Protein AF-A0A7J6TVH1-F1 (afdb_monomer)

Mean predicted aligned error: 6.14 Å

Organism: Perkinsus olseni (NCBI:txid32597)

Foldseek 3Di:
DDPDDDPDDPDDPLVVLLVVLVVVLVCLVVDDPCCCQPPVLVVLLCVCVVPVALSSLLSSLVSLLSSCVSNFLVCLVVGSLVSLVCSLVRPNHDPVSNVSSVVSSVVSVVRNVVVVVD

Radius of gyration: 16.59 Å; Cα contacts (8 Å, |Δi|>4): 91; chains: 1; bounding box: 35×28×65 Å

Structure (mmCIF, N/CA/C/O backbone):
data_AF-A0A7J6TVH1-F1
#
_entry.id   AF-A0A7J6TVH1-F1
#
loop_
_atom_site.group_PDB
_atom_site.id
_atom_site.type_symbol
_atom_site.label_atom_id
_atom_site.label_alt_id
_atom_site.label_comp_id
_atom_site.label_asym_id
_atom_site.label_entity_id
_atom_site.label_seq_id
_atom_site.pdbx_PDB_ins_code
_atom_site.Cartn_x
_atom_site.Cartn_y
_atom_site.Cartn_z
_atom_site.occupancy
_atom_site.B_iso_or_equiv
_atom_site.auth_seq_id
_atom_site.auth_comp_id
_atom_site.auth_asym_id
_atom_site.auth_atom_id
_atom_site.pdbx_PDB_model_num
ATOM 1 N N . MET A 1 1 ? 18.278 -9.279 -44.853 1.00 38.12 1 MET A N 1
ATOM 2 C CA . MET A 1 1 ? 18.028 -10.578 -44.197 1.00 38.12 1 MET A CA 1
ATOM 3 C C . MET A 1 1 ? 17.595 -10.265 -42.774 1.00 38.12 1 MET A C 1
ATOM 5 O O . MET A 1 1 ? 18.421 -9.815 -41.990 1.00 38.12 1 MET A O 1
ATOM 9 N N . LEU A 1 2 ? 16.284 -10.324 -42.515 1.00 39.25 2 LEU A N 1
ATOM 10 C CA . LEU A 1 2 ? 15.687 -10.051 -41.206 1.00 39.25 2 LEU A CA 1
ATOM 11 C C . LEU A 1 2 ? 16.262 -11.018 -40.168 1.00 39.25 2 LEU A C 1
ATOM 13 O O . LEU A 1 2 ? 16.227 -12.227 -40.381 1.00 39.25 2 LEU A O 1
ATOM 17 N N . LYS A 1 3 ? 16.707 -10.488 -39.030 1.00 41.84 3 LYS A N 1
ATOM 18 C CA . LYS A 1 3 ? 16.876 -11.263 -37.800 1.00 41.84 3 LYS A CA 1
ATOM 19 C C . LYS A 1 3 ? 15.619 -11.043 -36.950 1.00 41.84 3 LYS A C 1
ATOM 21 O O . LYS A 1 3 ? 15.614 -10.254 -36.018 1.00 41.84 3 LYS A O 1
ATOM 26 N N . MET A 1 4 ? 14.523 -11.662 -37.386 1.00 48.69 4 MET A N 1
ATOM 27 C CA . MET A 1 4 ? 13.442 -12.074 -36.486 1.00 48.69 4 MET A CA 1
ATOM 28 C C . MET A 1 4 ? 13.871 -13.398 -35.843 1.00 48.69 4 MET A C 1
ATOM 30 O O . MET A 1 4 ? 14.672 -14.108 -36.449 1.00 48.69 4 MET A O 1
ATOM 34 N N . MET A 1 5 ? 13.309 -13.719 -34.673 1.00 40.94 5 MET A N 1
ATOM 35 C CA . MET A 1 5 ? 13.737 -14.719 -33.672 1.00 40.94 5 MET A CA 1
ATOM 36 C C . MET A 1 5 ? 14.664 -14.065 -32.633 1.00 40.94 5 MET A C 1
ATOM 38 O O . MET A 1 5 ? 15.831 -13.813 -32.915 1.00 40.94 5 MET A O 1
ATOM 42 N N . THR A 1 6 ? 14.182 -13.690 -31.446 1.00 43.28 6 THR A N 1
ATOM 43 C CA . THR A 1 6 ? 13.538 -14.583 -30.466 1.00 43.28 6 THR A CA 1
ATOM 44 C C . THR A 1 6 ? 12.458 -13.894 -29.610 1.00 43.28 6 THR A C 1
ATOM 46 O O . THR A 1 6 ? 12.781 -13.179 -28.665 1.00 43.28 6 THR A O 1
ATOM 49 N N . ASP A 1 7 ? 11.187 -14.201 -29.888 1.00 41.62 7 ASP A N 1
ATOM 50 C CA . ASP A 1 7 ? 10.032 -13.988 -29.001 1.00 41.62 7 ASP A CA 1
ATOM 51 C C . ASP A 1 7 ? 10.024 -15.026 -27.864 1.00 41.62 7 ASP A C 1
ATOM 53 O O . ASP A 1 7 ? 9.283 -16.010 -27.897 1.00 41.62 7 ASP A O 1
ATOM 57 N N . ALA A 1 8 ? 10.885 -14.849 -26.861 1.00 44.81 8 ALA A N 1
ATOM 58 C CA . ALA A 1 8 ? 10.888 -15.711 -25.678 1.00 44.81 8 ALA A CA 1
ATOM 59 C C . ALA A 1 8 ? 11.451 -15.000 -24.436 1.00 44.81 8 ALA A C 1
ATOM 61 O O . ALA A 1 8 ? 12.456 -15.447 -23.900 1.00 44.81 8 ALA A O 1
ATOM 62 N N . SER A 1 9 ? 10.825 -13.888 -24.015 1.00 39.09 9 SER A N 1
ATOM 63 C CA . SER A 1 9 ? 10.725 -13.405 -22.612 1.00 39.09 9 SER A CA 1
ATOM 64 C C . SER A 1 9 ? 10.364 -11.912 -22.504 1.00 39.09 9 SER A C 1
ATOM 66 O O . SER A 1 9 ? 10.843 -11.234 -21.592 1.00 39.09 9 SER A O 1
ATOM 68 N N . GLU A 1 10 ? 9.553 -11.342 -23.400 1.00 49.31 10 GLU A N 1
ATOM 69 C CA . GLU A 1 10 ? 9.053 -9.982 -23.163 1.00 49.31 10 GLU A CA 1
ATOM 70 C C . GLU A 1 10 ? 7.967 -10.049 -22.086 1.00 49.31 10 GLU A C 1
ATOM 72 O O . GLU A 1 10 ? 6.774 -10.176 -22.355 1.00 49.31 10 GLU A O 1
ATOM 77 N N . GLY A 1 11 ? 8.404 -10.063 -20.823 1.00 61.97 11 GLY A N 1
ATOM 78 C CA . GLY A 1 11 ? 7.512 -9.905 -19.686 1.00 61.97 11 GLY A CA 1
ATOM 79 C C . GLY A 1 11 ? 6.650 -8.656 -19.870 1.00 61.97 11 GLY A C 1
ATOM 80 O O . GLY A 1 11 ? 7.048 -7.706 -20.542 1.00 61.97 11 GLY A O 1
ATOM 81 N N . VAL A 1 12 ? 5.465 -8.644 -19.256 1.00 71.19 12 VAL A N 1
ATOM 82 C CA . VAL A 1 12 ? 4.529 -7.511 -19.328 1.00 71.19 12 VAL A CA 1
ATOM 83 C C . VAL A 1 12 ? 5.290 -6.200 -19.074 1.00 71.19 12 VAL A C 1
ATOM 85 O O . VAL A 1 12 ? 5.955 -6.119 -18.037 1.00 71.19 12 VAL A O 1
ATOM 88 N N . PRO A 1 13 ? 5.227 -5.189 -19.963 1.00 85.88 13 PRO A N 1
ATOM 89 C CA . PRO A 1 13 ? 5.947 -3.936 -19.757 1.00 85.88 13 PRO A CA 1
ATOM 90 C C . PRO A 1 13 ? 5.571 -3.296 -18.416 1.00 85.88 13 PRO A C 1
ATOM 92 O O . PRO A 1 13 ? 4.392 -3.297 -18.057 1.00 85.88 13 PRO A O 1
ATOM 95 N N . THR A 1 14 ? 6.530 -2.696 -17.703 1.00 86.75 14 THR A N 1
ATOM 96 C CA . THR A 1 14 ? 6.308 -2.037 -16.396 1.00 86.75 14 THR A CA 1
ATOM 97 C C . THR A 1 14 ? 5.102 -1.098 -16.424 1.00 86.75 14 THR A C 1
ATOM 99 O O . THR A 1 14 ? 4.255 -1.135 -15.537 1.00 86.75 14 THR A O 1
ATOM 102 N N . ARG A 1 15 ? 4.940 -0.337 -17.515 1.00 87.38 15 ARG A N 1
ATOM 103 C CA . ARG A 1 15 ? 3.773 0.529 -17.736 1.00 87.38 15 ARG A CA 1
ATOM 104 C C . ARG A 1 15 ? 2.441 -0.225 -17.658 1.00 87.38 15 ARG A C 1
ATOM 106 O O . ARG A 1 15 ? 1.502 0.280 -17.055 1.00 87.38 15 ARG A O 1
ATOM 113 N N . ILE A 1 16 ? 2.343 -1.402 -18.274 1.00 89.12 16 ILE A N 1
ATOM 114 C CA . ILE A 1 16 ? 1.1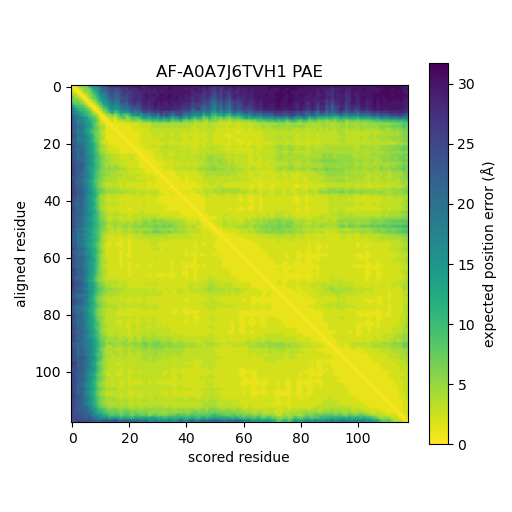24 -2.218 -18.247 1.00 89.12 16 ILE A CA 1
ATOM 115 C C . ILE A 1 16 ? 0.888 -2.776 -16.838 1.00 89.12 16 ILE A C 1
ATOM 117 O O . ILE A 1 16 ? -0.252 -2.784 -16.386 1.00 89.12 16 ILE A O 1
ATOM 121 N N . ARG A 1 17 ? 1.943 -3.156 -16.103 1.00 89.25 17 ARG A N 1
ATOM 122 C CA . ARG A 1 17 ? 1.818 -3.593 -14.697 1.00 89.25 17 ARG A CA 1
ATOM 123 C C . ARG A 1 17 ? 1.262 -2.481 -13.809 1.00 89.25 17 ARG A C 1
ATOM 125 O O . ARG A 1 17 ? 0.305 -2.719 -13.079 1.00 89.25 17 ARG A O 1
ATOM 132 N N . CYS A 1 18 ? 1.785 -1.260 -13.934 1.00 91.38 18 CYS A N 1
ATOM 133 C CA . CYS A 1 18 ? 1.249 -0.095 -13.225 1.00 91.38 18 CYS A CA 1
ATOM 134 C C . CYS A 1 18 ? -0.229 0.152 -13.570 1.00 91.38 18 CYS A C 1
ATOM 136 O O . CYS A 1 18 ? -1.029 0.410 -12.678 1.00 91.38 18 CYS A O 1
ATOM 138 N N . LEU A 1 19 ? -0.616 0.026 -14.847 1.00 91.38 19 LEU A N 1
ATOM 139 C CA . LEU A 1 19 ? -2.019 0.162 -15.252 1.00 91.38 19 LEU A CA 1
ATOM 140 C C . LEU A 1 19 ? -2.909 -0.921 -14.634 1.00 91.38 19 LEU A C 1
ATOM 142 O O . LEU A 1 19 ? -3.995 -0.599 -14.169 1.00 91.38 19 LEU A O 1
ATOM 146 N N . ILE A 1 20 ? -2.448 -2.173 -14.579 1.00 90.88 20 ILE A N 1
ATOM 147 C CA . ILE A 1 20 ? -3.184 -3.271 -13.937 1.00 90.88 20 ILE A CA 1
ATOM 148 C C . ILE A 1 20 ? -3.405 -2.976 -12.448 1.00 90.88 20 ILE A C 1
ATOM 150 O O . ILE A 1 20 ? -4.533 -3.101 -11.975 1.00 90.88 20 ILE A O 1
ATOM 154 N N . ILE A 1 21 ? -2.364 -2.540 -11.728 1.00 92.88 21 ILE A N 1
ATOM 155 C CA . ILE A 1 21 ? -2.469 -2.149 -10.311 1.00 92.88 21 ILE A CA 1
ATOM 156 C C . ILE A 1 21 ? -3.485 -1.013 -10.147 1.00 92.88 21 ILE A C 1
ATOM 158 O O . ILE A 1 21 ? -4.347 -1.072 -9.275 1.00 92.88 21 ILE A O 1
ATOM 162 N N . ASN A 1 22 ? -3.447 -0.010 -11.023 1.00 88.69 22 ASN A N 1
ATOM 163 C CA . ASN A 1 22 ? -4.384 1.108 -10.962 1.00 88.69 22 ASN A CA 1
ATOM 164 C C . ASN A 1 22 ? -5.827 0.675 -11.261 1.00 88.69 22 ASN 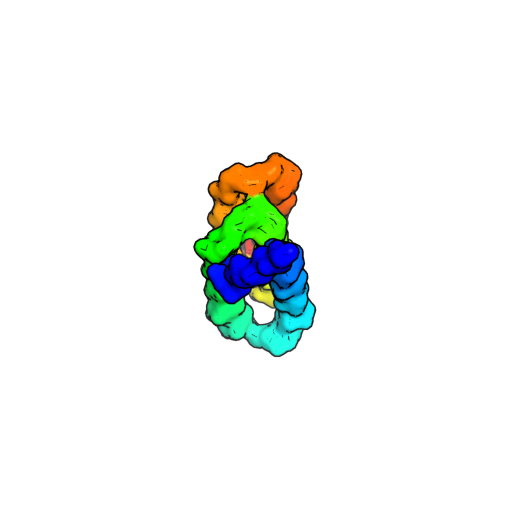A C 1
ATOM 166 O O . ASN A 1 22 ? -6.744 1.109 -10.572 1.00 88.69 22 ASN A O 1
ATOM 170 N N . CYS A 1 23 ? -6.045 -0.237 -12.213 1.00 90.75 23 CYS A N 1
ATOM 171 C CA . CYS A 1 23 ? -7.373 -0.788 -12.495 1.00 90.75 23 CYS A CA 1
ATOM 172 C C . CYS A 1 23 ? -7.966 -1.557 -11.306 1.00 90.75 23 CYS A C 1
ATOM 174 O O . CYS A 1 23 ? -9.185 -1.579 -11.149 1.00 90.75 23 CYS A O 1
ATOM 176 N N . MET A 1 24 ? -7.141 -2.166 -10.448 1.00 90.12 24 MET A N 1
ATOM 177 C CA . MET A 1 24 ? -7.637 -2.846 -9.245 1.00 90.12 24 MET A CA 1
ATOM 178 C C . MET A 1 24 ? -8.279 -1.874 -8.246 1.00 90.12 24 MET A C 1
ATOM 180 O O . MET A 1 24 ? -9.153 -2.293 -7.489 1.00 90.12 24 MET A O 1
ATOM 184 N N . GLN A 1 25 ? -7.908 -0.586 -8.260 1.00 88.81 25 GLN A N 1
ATOM 185 C CA . GLN A 1 25 ? -8.535 0.430 -7.406 1.00 88.81 25 GLN A CA 1
ATOM 186 C C . GLN A 1 25 ? -10.034 0.573 -7.718 1.00 88.81 25 GLN A C 1
ATOM 188 O O . GLN A 1 25 ? -10.850 0.628 -6.799 1.00 88.81 25 GLN A O 1
ATOM 193 N N . GLU A 1 26 ? -10.404 0.521 -9.000 1.00 88.38 26 GLU A N 1
ATOM 194 C CA . GLU A 1 26 ? -11.797 0.594 -9.471 1.00 88.38 26 GLU A CA 1
ATOM 195 C C . GLU A 1 26 ? -12.631 -0.625 -9.051 1.00 88.38 26 GLU A C 1
ATOM 197 O O . GLU A 1 26 ? -13.858 -0.563 -8.979 1.00 88.38 26 GLU A O 1
ATOM 202 N N . MET A 1 27 ? -11.977 -1.751 -8.752 1.00 89.44 27 MET A N 1
ATOM 203 C CA . MET A 1 27 ? -12.647 -2.972 -8.307 1.00 89.44 27 MET A CA 1
ATOM 204 C C . MET A 1 27 ? -12.930 -2.968 -6.800 1.00 89.44 27 MET A C 1
ATOM 206 O O . MET A 1 27 ? -13.819 -3.690 -6.357 1.00 89.44 27 MET A O 1
ATOM 210 N N . LEU A 1 28 ? -12.218 -2.167 -5.998 1.00 91.56 28 LEU A N 1
ATOM 211 C CA . LEU A 1 28 ? -12.339 -2.190 -4.532 1.00 91.56 28 LEU A CA 1
ATOM 212 C C . LEU A 1 28 ? -13.779 -2.038 -4.009 1.00 91.56 28 LEU A C 1
ATOM 214 O O . LEU A 1 28 ? -14.126 -2.788 -3.097 1.00 91.56 28 LEU A O 1
ATOM 218 N N . PRO A 1 29 ? -14.643 -1.163 -4.569 1.00 89.94 29 PRO A N 1
ATOM 219 C CA . PRO A 1 29 ? -16.006 -0.991 -4.064 1.00 89.94 29 PRO A CA 1
ATOM 220 C C . PRO A 1 29 ? -16.914 -2.216 -4.239 1.00 89.94 29 PRO A C 1
ATOM 222 O O . PRO A 1 29 ? -17.930 -2.317 -3.555 1.00 89.94 29 PRO A O 1
ATOM 225 N N . VAL A 1 30 ? -16.586 -3.129 -5.163 1.00 92.38 30 VAL A N 1
ATOM 226 C CA . VAL A 1 30 ? -17.398 -4.329 -5.444 1.00 92.38 30 VAL A CA 1
ATOM 227 C C . VAL A 1 30 ? -16.843 -5.598 -4.795 1.00 92.38 30 VAL A C 1
ATOM 229 O O . VAL A 1 30 ? -17.481 -6.648 -4.865 1.00 92.38 30 VAL A O 1
ATOM 232 N N . LEU A 1 31 ? -15.667 -5.520 -4.167 1.00 93.69 31 LEU A N 1
ATOM 233 C CA . LEU A 1 31 ? -15.037 -6.641 -3.477 1.00 93.69 31 LEU A CA 1
ATOM 234 C C . LEU A 1 31 ? -15.391 -6.621 -1.989 1.00 93.69 31 LEU A C 1
ATOM 236 O O . LEU A 1 31 ? -15.323 -5.587 -1.327 1.00 93.69 31 LEU A O 1
ATOM 240 N N . ASP A 1 32 ? -15.717 -7.786 -1.437 1.00 94.19 32 ASP A N 1
ATOM 241 C CA . ASP A 1 32 ? -15.901 -7.923 0.003 1.00 94.19 32 ASP A CA 1
ATOM 242 C C . ASP A 1 32 ? -14.552 -7.880 0.752 1.00 94.19 32 ASP A C 1
ATOM 244 O O . ASP A 1 32 ? -13.487 -8.189 0.207 1.00 94.19 32 ASP A O 1
ATOM 248 N N . ASN A 1 33 ? -14.596 -7.545 2.044 1.00 94.06 33 ASN A N 1
ATOM 249 C CA . ASN A 1 33 ? -13.394 -7.416 2.873 1.00 94.06 33 ASN A CA 1
ATOM 250 C C . ASN A 1 33 ? -12.555 -8.702 2.952 1.00 94.06 33 ASN A C 1
ATOM 252 O O . ASN A 1 33 ? -11.341 -8.614 3.119 1.00 94.06 33 ASN A O 1
ATOM 256 N N . THR A 1 34 ? -13.164 -9.886 2.843 1.00 95.00 34 THR A N 1
ATOM 257 C CA . THR A 1 34 ? -12.448 -11.174 2.859 1.00 95.00 34 THR A CA 1
ATOM 258 C C . THR A 1 34 ? -11.619 -11.326 1.592 1.00 95.00 34 THR A C 1
ATOM 260 O O . THR A 1 34 ? -10.447 -11.701 1.666 1.00 95.00 34 THR A O 1
ATOM 263 N N . THR A 1 35 ? -12.196 -10.967 0.446 1.00 96.06 35 THR A N 1
ATOM 264 C CA . THR A 1 35 ? -11.510 -10.952 -0.850 1.00 96.06 35 THR A CA 1
ATOM 265 C C . THR A 1 35 ? -10.388 -9.909 -0.883 1.00 96.06 35 THR A C 1
ATOM 267 O O . THR A 1 35 ? -9.285 -10.196 -1.353 1.00 96.06 35 THR A O 1
ATOM 270 N N . VAL A 1 36 ? -10.610 -8.719 -0.322 1.00 95.88 36 VAL A N 1
ATOM 271 C CA . VAL A 1 36 ? -9.562 -7.689 -0.245 1.00 95.88 36 VAL A CA 1
ATOM 272 C C . VAL A 1 36 ? -8.419 -8.132 0.680 1.00 95.88 36 VAL A C 1
ATOM 274 O O . VAL A 1 36 ? -7.255 -8.120 0.283 1.00 95.88 36 VAL A O 1
ATOM 277 N N . VAL A 1 37 ? -8.731 -8.561 1.907 1.00 95.19 37 VAL A N 1
ATOM 278 C CA . VAL A 1 37 ? -7.721 -8.891 2.930 1.00 95.19 37 VAL A CA 1
ATOM 279 C C . VAL A 1 37 ? -6.956 -10.179 2.619 1.00 95.19 37 VAL A C 1
ATOM 281 O O . VAL A 1 37 ? -5.790 -10.296 2.994 1.00 95.19 37 VAL A O 1
ATOM 284 N N . GLY A 1 38 ? -7.604 -11.159 1.992 1.00 94.25 38 GLY A N 1
ATOM 285 C CA . GLY A 1 38 ? -6.992 -12.443 1.669 1.00 94.25 38 GLY A CA 1
ATOM 286 C C . GLY A 1 38 ? -6.244 -12.399 0.334 1.00 94.25 38 GLY A C 1
ATOM 287 O O . GLY A 1 38 ? -5.046 -12.113 0.309 1.00 94.25 38 GLY A O 1
ATOM 288 N N . PRO A 1 39 ? -6.917 -12.732 -0.779 1.00 94.81 39 PRO A N 1
ATOM 289 C CA . PRO A 1 39 ? -6.260 -12.906 -2.068 1.00 94.81 39 PRO A CA 1
ATOM 290 C C . PRO A 1 39 ? -5.673 -11.612 -2.647 1.00 94.81 39 PRO A C 1
ATOM 292 O O . PRO A 1 39 ? -4.568 -11.664 -3.185 1.00 94.81 39 PRO A O 1
ATOM 295 N N . LEU A 1 40 ? -6.347 -10.461 -2.525 1.00 94.62 40 LEU A N 1
ATOM 296 C CA . LEU A 1 40 ? -5.870 -9.229 -3.166 1.00 94.62 40 LEU A CA 1
ATOM 297 C C . LEU A 1 40 ? -4.598 -8.676 -2.508 1.00 94.62 40 LEU A C 1
ATOM 299 O O . LEU A 1 40 ? -3.609 -8.456 -3.204 1.00 94.62 40 LEU A O 1
ATOM 303 N N . LEU A 1 41 ? -4.582 -8.497 -1.179 1.00 95.25 41 LEU A N 1
ATOM 304 C CA . LEU A 1 41 ? -3.374 -8.041 -0.471 1.00 95.25 41 LEU A CA 1
ATOM 305 C C . LEU A 1 41 ? -2.181 -8.974 -0.713 1.00 95.25 41 LEU A C 1
ATOM 307 O O . LEU A 1 41 ? -1.057 -8.500 -0.898 1.00 95.25 41 LEU A O 1
ATOM 311 N N . LYS A 1 42 ? -2.421 -10.291 -0.754 1.00 94.38 42 LYS A N 1
ATOM 312 C CA . LYS A 1 42 ? -1.382 -11.273 -1.072 1.00 94.38 42 LYS A CA 1
ATOM 313 C C . LYS A 1 42 ? -0.812 -11.049 -2.477 1.00 94.38 42 LYS A C 1
ATOM 315 O O . LYS A 1 42 ? 0.400 -10.908 -2.607 1.00 94.38 42 LYS A O 1
ATOM 320 N N . ALA A 1 43 ? -1.665 -10.951 -3.496 1.00 93.25 43 ALA A N 1
ATOM 321 C CA . ALA A 1 43 ? -1.232 -10.747 -4.881 1.00 93.25 43 ALA A CA 1
ATOM 322 C C . ALA A 1 43 ? -0.456 -9.427 -5.072 1.00 93.25 43 ALA A C 1
ATOM 324 O O . ALA A 1 43 ? 0.566 -9.389 -5.760 1.00 93.25 43 ALA A O 1
ATOM 325 N N . LEU A 1 44 ? -0.900 -8.347 -4.421 1.00 94.06 44 LEU A N 1
ATOM 326 C CA . LEU A 1 44 ? -0.202 -7.057 -4.445 1.00 94.06 44 LEU A CA 1
ATOM 327 C C . LEU A 1 44 ? 1.166 -7.132 -3.758 1.00 94.06 44 LEU A C 1
ATOM 329 O O . LEU A 1 44 ? 2.140 -6.580 -4.264 1.00 94.06 44 LEU A O 1
ATOM 333 N N . THR A 1 45 ? 1.268 -7.856 -2.641 1.00 92.00 45 THR A N 1
ATOM 334 C CA . THR A 1 45 ? 2.546 -8.052 -1.937 1.00 92.00 45 THR A CA 1
ATOM 335 C C . THR A 1 45 ? 3.511 -8.887 -2.776 1.00 92.00 45 THR A C 1
ATOM 337 O O . THR A 1 45 ? 4.688 -8.563 -2.870 1.00 92.00 45 THR A O 1
ATOM 340 N N . GLU A 1 46 ? 3.020 -9.932 -3.441 1.00 91.62 46 GLU A N 1
ATOM 341 C CA . GLU A 1 46 ? 3.834 -10.781 -4.317 1.00 91.62 46 GLU A CA 1
ATOM 342 C C . GLU A 1 46 ? 4.300 -10.042 -5.582 1.00 91.62 46 GLU A C 1
ATOM 344 O O . GLU A 1 46 ? 5.310 -10.421 -6.173 1.00 91.62 46 GLU A O 1
ATOM 349 N N . THR A 1 47 ? 3.650 -8.940 -5.969 1.00 88.94 47 THR A N 1
ATOM 350 C CA . THR A 1 47 ? 4.056 -8.148 -7.141 1.00 88.94 47 THR A CA 1
ATOM 351 C C . THR A 1 47 ? 5.487 -7.616 -7.006 1.00 88.94 47 THR A C 1
ATOM 353 O O . THR A 1 47 ? 6.236 -7.673 -7.980 1.00 88.94 47 THR A O 1
ATOM 356 N N . THR A 1 48 ? 5.924 -7.206 -5.808 1.00 84.12 48 THR A N 1
ATOM 357 C CA . THR A 1 48 ? 7.305 -6.723 -5.588 1.00 84.12 48 THR A CA 1
ATOM 358 C C . THR A 1 48 ? 8.363 -7.813 -5.736 1.00 84.12 48 THR A C 1
ATOM 360 O O . THR A 1 48 ? 9.518 -7.504 -6.009 1.00 84.12 48 THR A O 1
ATOM 363 N N . THR A 1 49 ? 7.985 -9.091 -5.605 1.00 84.81 49 THR A N 1
ATOM 364 C CA . THR A 1 49 ? 8.899 -10.223 -5.847 1.00 84.81 49 THR A CA 1
ATOM 365 C C . THR A 1 49 ? 9.167 -10.441 -7.335 1.00 84.81 49 THR A C 1
ATOM 367 O O . THR A 1 49 ? 10.196 -10.997 -7.706 1.00 84.81 49 THR A O 1
ATOM 370 N N . THR A 1 50 ? 8.237 -10.000 -8.188 1.00 83.88 50 THR A N 1
ATOM 371 C CA . THR A 1 50 ? 8.317 -10.127 -9.650 1.00 83.88 50 THR A CA 1
ATOM 372 C C . THR A 1 50 ? 8.813 -8.836 -10.307 1.00 83.88 50 THR A C 1
ATOM 374 O O . THR A 1 50 ? 9.408 -8.876 -11.385 1.00 83.88 50 THR A O 1
ATOM 377 N N . ASP A 1 51 ? 8.545 -7.685 -9.687 1.00 86.88 51 ASP A N 1
ATOM 378 C CA . ASP A 1 51 ? 8.932 -6.364 -10.173 1.00 86.88 51 ASP A CA 1
ATOM 379 C C . ASP A 1 51 ? 9.127 -5.385 -9.015 1.00 86.88 51 ASP A C 1
ATOM 381 O O . ASP A 1 51 ? 8.165 -4.911 -8.408 1.00 86.88 51 ASP A O 1
ATOM 385 N N . SER A 1 52 ? 10.382 -5.069 -8.723 1.00 88.12 52 SER A N 1
ATOM 386 C CA . SER A 1 52 ? 10.757 -4.095 -7.703 1.00 88.12 52 SER A CA 1
ATOM 387 C C . SER A 1 52 ? 11.005 -2.700 -8.276 1.00 88.12 52 SER A C 1
ATOM 389 O O . SER A 1 52 ? 11.496 -1.843 -7.547 1.00 88.12 52 SER A O 1
ATOM 391 N N . SER A 1 53 ? 10.679 -2.445 -9.551 1.00 91.50 53 SER A N 1
ATOM 392 C CA . SER A 1 53 ? 10.897 -1.127 -10.149 1.00 91.50 53 SER A CA 1
ATOM 393 C C . SER A 1 53 ? 10.142 -0.040 -9.387 1.00 91.50 53 SER A C 1
ATOM 395 O O . SER A 1 53 ? 9.013 -0.227 -8.920 1.00 91.50 53 SER A O 1
ATOM 397 N N . SER A 1 54 ? 10.751 1.138 -9.291 1.00 92.25 54 SER A N 1
ATOM 398 C CA . SER A 1 54 ? 10.203 2.238 -8.499 1.00 92.25 54 SER A CA 1
ATOM 399 C C . SER A 1 54 ? 8.812 2.687 -8.962 1.00 92.25 54 SER A C 1
ATOM 401 O O . SER A 1 54 ? 8.000 3.122 -8.144 1.00 92.25 54 SER A O 1
ATOM 403 N N . GLN A 1 55 ? 8.480 2.519 -10.249 1.00 92.12 55 GLN A N 1
ATOM 404 C CA . GLN A 1 55 ? 7.140 2.777 -10.785 1.00 92.12 55 GLN A CA 1
ATOM 405 C C . GLN A 1 55 ? 6.093 1.791 -10.250 1.00 92.12 55 GLN A C 1
ATOM 407 O O . GLN A 1 55 ? 4.969 2.195 -9.947 1.00 92.12 55 GLN A O 1
ATOM 412 N N . VAL A 1 56 ? 6.443 0.508 -10.128 1.00 93.56 56 VAL A N 1
ATOM 413 C CA . VAL A 1 56 ? 5.547 -0.510 -9.561 1.00 93.56 56 VAL A CA 1
ATOM 414 C C . VAL A 1 56 ? 5.380 -0.284 -8.068 1.00 93.56 56 VAL A C 1
ATOM 416 O O . VAL A 1 56 ? 4.254 -0.282 -7.580 1.00 93.56 56 VAL A O 1
ATOM 419 N N . VAL A 1 57 ? 6.468 -0.010 -7.350 1.00 94.94 57 VAL A N 1
ATOM 420 C CA . VAL A 1 57 ? 6.423 0.274 -5.909 1.00 94.94 57 VAL A CA 1
ATOM 421 C C . VAL A 1 57 ? 5.576 1.513 -5.604 1.00 94.94 57 VAL A C 1
ATOM 423 O O . VAL A 1 57 ? 4.766 1.486 -4.677 1.00 94.94 57 VAL A O 1
ATOM 426 N N . ALA A 1 58 ? 5.689 2.570 -6.412 1.00 92.81 58 ALA A N 1
ATOM 427 C CA . ALA A 1 58 ? 4.837 3.750 -6.287 1.00 92.81 58 ALA A CA 1
ATOM 428 C C . ALA A 1 58 ? 3.350 3.414 -6.509 1.00 92.81 58 ALA A C 1
ATOM 430 O O . ALA A 1 58 ? 2.515 3.790 -5.686 1.00 92.81 58 ALA A O 1
ATOM 431 N N . ALA A 1 59 ? 3.023 2.655 -7.563 1.00 94.19 59 ALA A N 1
ATOM 432 C CA . ALA A 1 59 ? 1.650 2.217 -7.831 1.00 94.19 59 ALA A CA 1
ATOM 433 C C . ALA A 1 59 ? 1.089 1.332 -6.701 1.00 94.19 59 ALA A C 1
ATOM 435 O O . ALA A 1 59 ? -0.077 1.461 -6.329 1.00 94.19 59 ALA A O 1
ATOM 436 N N . LEU A 1 60 ? 1.924 0.468 -6.110 1.00 96.00 60 LEU A N 1
ATOM 437 C CA . LEU A 1 60 ? 1.559 -0.345 -4.948 1.00 96.00 60 LEU A CA 1
ATOM 438 C C . LEU A 1 60 ? 1.241 0.519 -3.722 1.00 96.00 60 LEU A C 1
ATOM 440 O O . LEU A 1 60 ? 0.252 0.264 -3.037 1.00 96.00 60 LEU A O 1
ATOM 444 N N . GLY A 1 61 ? 2.034 1.562 -3.462 1.00 95.88 61 GLY A N 1
ATOM 445 C CA . GLY A 1 61 ? 1.750 2.521 -2.393 1.00 95.88 61 GLY A CA 1
ATOM 446 C C . GLY A 1 61 ? 0.362 3.156 -2.533 1.00 95.88 61 GLY A C 1
ATOM 447 O O . GLY A 1 61 ? -0.412 3.157 -1.575 1.00 95.88 61 GLY A O 1
ATOM 448 N N . GLU A 1 62 ? 0.022 3.627 -3.736 1.00 94.75 62 GLU A N 1
ATOM 449 C CA . GLU A 1 62 ? -1.275 4.257 -4.031 1.00 94.75 62 GLU A CA 1
ATOM 450 C C . GLU A 1 62 ? -2.458 3.300 -3.816 1.00 94.75 62 GLU A C 1
ATOM 452 O O . GLU A 1 62 ? -3.441 3.660 -3.165 1.00 94.75 62 GLU A O 1
ATOM 457 N N . ILE A 1 63 ? -2.377 2.055 -4.297 1.00 96.25 63 ILE A N 1
ATOM 458 C CA . ILE A 1 63 ? -3.472 1.099 -4.072 1.00 96.25 63 ILE A CA 1
ATOM 459 C C . ILE A 1 63 ? -3.590 0.687 -2.601 1.00 96.25 63 ILE A C 1
ATOM 461 O O . ILE A 1 63 ? -4.710 0.512 -2.116 1.00 96.25 63 ILE A O 1
ATOM 465 N N . TYR A 1 64 ? -2.486 0.572 -1.854 1.00 97.12 64 TYR A N 1
ATOM 466 C CA . TYR A 1 64 ? -2.569 0.288 -0.419 1.00 97.12 64 TYR A CA 1
ATOM 467 C C . TYR A 1 64 ? -3.264 1.419 0.342 1.00 97.12 64 TYR A C 1
ATOM 469 O O . TYR A 1 64 ? -4.038 1.132 1.258 1.00 97.12 64 TYR A O 1
ATOM 477 N N . GLU A 1 65 ? -3.059 2.681 -0.050 1.00 96.44 65 GLU A N 1
ATOM 478 C CA . GLU A 1 65 ? -3.819 3.821 0.479 1.00 96.44 65 GLU A CA 1
ATOM 479 C C . GLU A 1 65 ? -5.325 3.628 0.276 1.00 96.44 65 GLU A C 1
ATOM 481 O O . GLU A 1 65 ? -6.093 3.680 1.241 1.00 96.44 65 GLU A O 1
ATOM 486 N N . LYS A 1 66 ? -5.744 3.286 -0.947 1.00 95.81 66 LYS A N 1
ATOM 487 C CA . LYS A 1 66 ? -7.157 3.026 -1.268 1.00 95.81 66 LYS A CA 1
ATOM 488 C C . LYS A 1 66 ? -7.738 1.827 -0.534 1.00 95.81 66 LYS A C 1
ATOM 490 O O . LYS A 1 66 ? -8.865 1.889 -0.041 1.00 95.81 66 LYS A O 1
ATOM 495 N N . ILE A 1 67 ? -6.968 0.755 -0.383 1.00 96.62 67 ILE A N 1
ATOM 496 C CA . ILE A 1 67 ? -7.391 -0.406 0.405 1.00 96.62 67 ILE A CA 1
ATOM 497 C C . ILE A 1 67 ? -7.570 -0.021 1.878 1.00 96.62 67 ILE A C 1
ATOM 499 O O . ILE A 1 67 ? -8.564 -0.402 2.495 1.00 96.62 67 ILE A O 1
ATOM 503 N N . SER A 1 68 ? -6.646 0.757 2.444 1.00 96.19 68 SER A N 1
ATOM 504 C CA . SER A 1 68 ? -6.761 1.271 3.814 1.00 96.19 68 SER A CA 1
ATOM 505 C C . SER A 1 68 ? -8.013 2.136 3.997 1.00 96.19 68 SER A C 1
ATOM 507 O O . SER A 1 68 ? -8.723 2.004 4.998 1.00 96.19 68 SER A O 1
ATOM 509 N N . GLU A 1 69 ? -8.323 2.985 3.014 1.00 94.12 69 GLU A N 1
ATOM 510 C CA . GLU A 1 69 ? -9.547 3.788 2.997 1.00 94.12 69 GLU A CA 1
ATOM 511 C C . GLU A 1 69 ? -10.814 2.939 3.023 1.00 94.12 69 GLU A C 1
ATOM 513 O O . GLU A 1 69 ? -11.716 3.232 3.809 1.00 94.12 69 GLU A O 1
ATOM 518 N N . ASN A 1 70 ? -10.846 1.865 2.236 1.00 93.06 70 ASN A N 1
ATOM 519 C CA . ASN A 1 70 ? -11.998 0.974 2.134 1.00 93.06 70 ASN A CA 1
ATOM 520 C C . ASN A 1 70 ? -12.187 0.078 3.374 1.00 93.06 70 ASN A C 1
ATOM 522 O O . ASN A 1 70 ? -13.308 -0.142 3.826 1.00 93.06 70 ASN A O 1
ATOM 526 N N . LEU A 1 71 ? -11.097 -0.448 3.942 1.00 93.94 71 LEU A N 1
ATOM 527 C CA . LEU A 1 71 ? -11.156 -1.426 5.037 1.00 93.94 71 LEU A CA 1
ATOM 528 C C . LEU A 1 71 ? -11.315 -0.798 6.432 1.00 93.94 71 LEU A C 1
ATOM 530 O O . LEU A 1 71 ? -11.760 -1.468 7.371 1.00 93.94 71 LEU A O 1
ATOM 534 N N . GLY A 1 72 ? -10.928 0.469 6.584 1.00 93.44 72 GLY A N 1
ATOM 535 C CA . GLY A 1 72 ? -10.981 1.190 7.851 1.00 93.44 72 GLY A CA 1
ATOM 536 C C . GLY A 1 72 ? -9.880 0.807 8.851 1.00 93.44 72 GLY A C 1
ATOM 537 O O . GLY A 1 72 ? -9.155 -0.178 8.708 1.00 93.44 72 GLY A O 1
ATOM 538 N N . ALA A 1 73 ? -9.779 1.599 9.923 1.00 95.62 73 ALA A N 1
ATOM 539 C CA . ALA A 1 73 ? -8.610 1.654 10.807 1.00 95.62 73 ALA A CA 1
ATOM 540 C C . ALA A 1 73 ? -8.148 0.300 11.382 1.00 95.62 73 ALA A C 1
ATOM 542 O O . ALA A 1 73 ? -6.955 0.002 11.381 1.00 95.62 73 ALA A O 1
ATOM 543 N N . LYS A 1 74 ? -9.066 -0.556 11.848 1.00 95.31 74 LYS A N 1
ATOM 544 C CA . LYS A 1 74 ? -8.699 -1.849 12.455 1.00 95.31 74 LYS A CA 1
ATOM 545 C C . LYS A 1 74 ? -7.994 -2.783 11.462 1.00 95.31 74 LYS A C 1
ATOM 547 O O . LYS A 1 74 ? -7.007 -3.439 11.807 1.00 95.31 74 LYS A O 1
ATOM 552 N N . L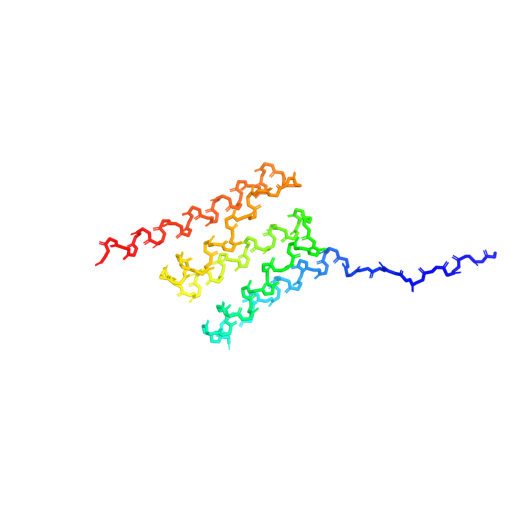EU A 1 75 ? -8.508 -2.866 10.237 1.00 96.25 75 LEU A N 1
ATOM 553 C CA . LEU A 1 75 ? -7.928 -3.702 9.187 1.00 96.25 75 LEU A CA 1
ATOM 554 C C . LEU A 1 75 ? -6.707 -3.027 8.556 1.00 96.25 75 LEU A C 1
ATOM 556 O O . LEU A 1 75 ? -5.735 -3.719 8.262 1.00 96.25 75 LEU A O 1
ATOM 560 N N . THR A 1 76 ? -6.679 -1.696 8.466 1.00 97.19 76 THR A N 1
ATOM 561 C CA . THR A 1 76 ? -5.461 -0.945 8.132 1.00 97.19 76 THR A CA 1
ATOM 562 C C . THR A 1 76 ? -4.306 -1.335 9.050 1.00 97.19 76 THR A C 1
ATOM 564 O O . THR A 1 76 ? -3.251 -1.740 8.565 1.00 97.19 76 THR A O 1
ATOM 567 N N . ALA A 1 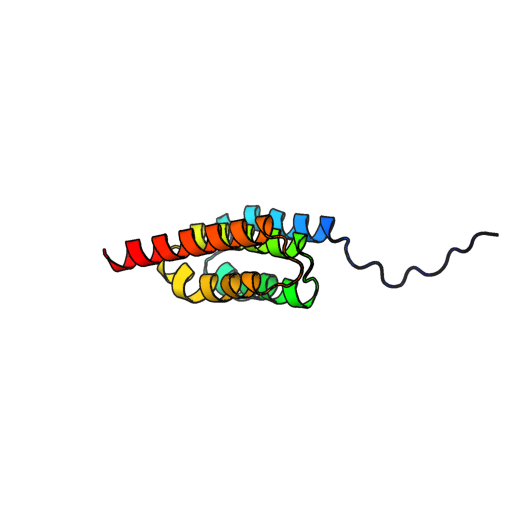77 ? -4.525 -1.295 10.368 1.00 97.06 77 ALA A N 1
ATOM 568 C CA . ALA A 1 77 ? -3.497 -1.591 11.362 1.00 97.06 77 ALA A CA 1
ATOM 569 C C . ALA A 1 77 ? -2.950 -3.020 11.259 1.00 97.06 77 ALA A C 1
ATOM 571 O O . ALA A 1 77 ? -1.753 -3.251 11.402 1.00 97.06 77 ALA A O 1
ATOM 572 N N . THR A 1 78 ? -3.838 -3.988 11.032 1.00 96.06 78 THR A N 1
ATOM 573 C CA . THR A 1 78 ? -3.503 -5.415 11.148 1.00 96.06 78 THR A CA 1
ATOM 574 C C . THR A 1 78 ? -3.182 -6.093 9.822 1.00 96.06 78 THR A C 1
ATOM 576 O O . THR A 1 78 ? -2.595 -7.175 9.837 1.00 96.06 78 THR A O 1
ATOM 579 N N . LYS A 1 79 ? -3.585 -5.506 8.689 1.00 97.25 79 LYS A N 1
ATOM 580 C CA . LYS A 1 79 ? -3.480 -6.122 7.357 1.00 97.25 79 LYS A CA 1
ATOM 581 C C . LYS A 1 79 ? -2.752 -5.245 6.349 1.00 97.25 79 LYS A C 1
ATOM 583 O O . LYS A 1 79 ? -1.885 -5.754 5.658 1.00 97.25 79 LYS A O 1
ATOM 588 N N . VAL A 1 80 ? -3.065 -3.950 6.281 1.00 97.38 80 VAL A N 1
ATOM 589 C CA . VAL A 1 80 ? -2.520 -3.070 5.229 1.00 97.38 80 VAL A CA 1
ATOM 590 C C . VAL A 1 80 ? -1.138 -2.526 5.593 1.00 97.38 80 VAL A C 1
ATOM 592 O O . VAL A 1 80 ? -0.218 -2.638 4.788 1.00 97.38 80 VAL A O 1
ATOM 595 N N . LEU A 1 81 ? -0.959 -1.998 6.812 1.00 97.06 81 LEU A N 1
ATOM 596 C CA . LEU A 1 81 ? 0.329 -1.465 7.281 1.00 97.06 81 LEU A CA 1
ATOM 597 C C . LEU A 1 81 ? 1.492 -2.470 7.152 1.00 97.06 81 LEU A C 1
ATOM 599 O O . LEU A 1 81 ? 2.549 -2.070 6.655 1.00 97.06 81 LEU A O 1
ATOM 603 N N . PRO A 1 82 ? 1.325 -3.763 7.506 1.00 96.12 82 PRO A N 1
ATOM 604 C CA . PRO A 1 82 ? 2.360 -4.772 7.280 1.00 96.12 82 PRO A CA 1
ATOM 605 C C . PRO A 1 82 ? 2.752 -4.971 5.807 1.00 96.12 82 PRO A C 1
ATOM 607 O O . PRO A 1 82 ? 3.890 -5.343 5.541 1.00 96.12 82 PRO A O 1
ATOM 610 N N . CYS A 1 83 ? 1.841 -4.723 4.860 1.00 95.69 83 CYS A N 1
ATOM 611 C CA . CYS A 1 83 ? 2.095 -4.871 3.423 1.00 95.69 83 CYS A CA 1
ATOM 612 C C . CYS A 1 83 ? 2.780 -3.642 2.810 1.00 95.69 83 CYS A C 1
ATOM 614 O O . CYS A 1 83 ? 3.649 -3.792 1.955 1.00 95.69 83 CYS A O 1
ATOM 616 N N . VAL A 1 84 ? 2.406 -2.430 3.236 1.00 95.88 84 VAL A N 1
ATOM 617 C CA . VAL A 1 84 ? 2.941 -1.184 2.655 1.00 95.88 84 VAL A CA 1
ATOM 618 C C . VAL A 1 84 ? 4.280 -0.764 3.271 1.00 95.88 84 VAL A C 1
ATOM 620 O O . VAL A 1 84 ? 5.130 -0.232 2.565 1.00 95.88 84 VAL A O 1
ATOM 623 N N . THR A 1 85 ? 4.519 -1.043 4.559 1.00 95.94 85 THR A N 1
ATOM 624 C CA . THR A 1 85 ? 5.763 -0.641 5.250 1.00 95.94 85 THR A CA 1
ATOM 625 C C . THR A 1 85 ? 7.037 -1.158 4.561 1.00 95.94 85 THR A C 1
ATOM 627 O O . THR A 1 85 ? 7.964 -0.368 4.376 1.00 95.94 85 THR A O 1
ATOM 630 N N . PRO A 1 86 ? 7.110 -2.429 4.109 1.00 95.19 86 PRO A N 1
ATOM 631 C CA . PRO A 1 86 ? 8.284 -2.943 3.402 1.00 95.19 86 PRO A CA 1
ATOM 632 C C . PRO A 1 86 ? 8.621 -2.207 2.099 1.00 95.19 86 PRO A C 1
ATOM 634 O O . PRO A 1 86 ? 9.775 -2.241 1.680 1.00 95.19 86 PRO A O 1
ATOM 637 N N . LEU A 1 87 ? 7.661 -1.514 1.468 1.00 95.06 87 LEU A N 1
ATOM 638 C CA . LEU A 1 87 ? 7.917 -0.758 0.236 1.00 95.06 87 LEU A CA 1
ATOM 639 C C . LEU A 1 87 ? 8.953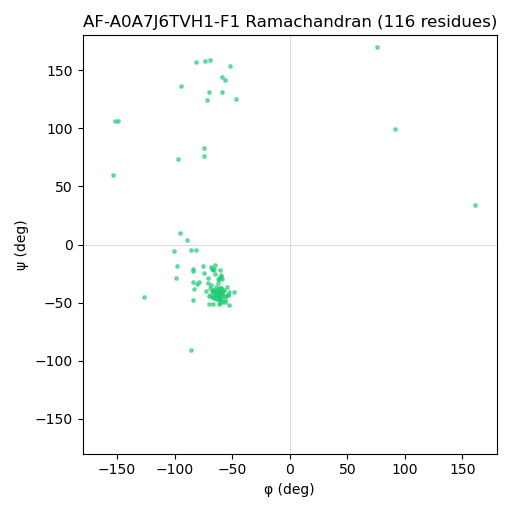 0.355 0.443 1.00 95.06 87 LEU A C 1
ATOM 641 O O . LEU A 1 87 ? 9.699 0.667 -0.478 1.00 95.06 87 LEU A O 1
ATOM 645 N N . MET A 1 88 ? 9.040 0.918 1.653 1.00 94.69 88 MET A N 1
ATOM 646 C CA . MET A 1 88 ? 10.012 1.968 1.988 1.00 94.69 88 MET A CA 1
ATOM 647 C C . MET A 1 88 ? 11.469 1.497 1.935 1.00 94.69 88 MET A C 1
ATOM 649 O O . MET A 1 88 ? 12.368 2.334 1.903 1.00 94.69 88 MET A O 1
ATOM 653 N N . ALA A 1 89 ? 11.707 0.183 1.969 1.00 93.50 89 ALA A N 1
ATOM 654 C CA . ALA A 1 89 ? 13.042 -0.407 1.924 1.00 93.50 89 ALA A CA 1
ATOM 655 C C . ALA A 1 89 ? 13.527 -0.689 0.490 1.00 93.50 89 ALA A C 1
ATOM 657 O O . ALA A 1 89 ? 14.592 -1.275 0.315 1.00 93.50 89 ALA A O 1
ATOM 658 N N . ASN A 1 90 ? 12.752 -0.314 -0.531 1.00 93.12 90 ASN A N 1
ATOM 659 C CA . ASN A 1 90 ? 13.144 -0.501 -1.921 1.00 93.12 90 ASN A CA 1
ATOM 660 C C . ASN A 1 90 ? 14.269 0.475 -2.316 1.00 93.12 90 ASN A C 1
ATOM 662 O O . ASN A 1 90 ? 14.125 1.689 -2.174 1.00 93.12 90 ASN A O 1
ATOM 666 N N . GLU A 1 91 ? 15.379 -0.072 -2.814 1.00 91.44 91 GLU A N 1
ATOM 667 C CA . GLU A 1 91 ? 16.599 0.677 -3.149 1.00 91.44 91 GLU A CA 1
ATOM 668 C C . GLU A 1 91 ? 16.499 1.502 -4.441 1.00 91.44 91 GLU A C 1
ATOM 670 O O . GLU A 1 91 ? 17.260 2.452 -4.618 1.00 91.44 91 GLU A O 1
ATOM 675 N N . ASP A 1 92 ? 15.530 1.196 -5.307 1.00 91.19 92 ASP A N 1
ATOM 676 C CA . ASP A 1 92 ? 15.326 1.875 -6.590 1.00 91.19 92 ASP A CA 1
ATOM 677 C C . ASP A 1 92 ? 14.472 3.151 -6.462 1.00 91.19 92 ASP A C 1
ATOM 679 O O . ASP A 1 92 ? 14.267 3.876 -7.443 1.00 91.19 92 ASP A O 1
ATOM 683 N N . LEU A 1 93 ? 13.940 3.440 -5.269 1.00 92.25 93 LEU A N 1
ATOM 684 C CA . LEU A 1 93 ? 13.125 4.626 -5.020 1.00 92.25 93 LEU A CA 1
ATOM 685 C C . LEU A 1 93 ? 13.963 5.907 -5.058 1.00 92.25 93 LEU A C 1
ATOM 687 O O . LEU A 1 93 ? 14.961 6.057 -4.354 1.00 92.25 93 LEU A O 1
ATOM 691 N N . THR A 1 94 ? 13.479 6.906 -5.795 1.00 93.44 94 THR A N 1
ATOM 692 C CA . THR A 1 94 ? 13.948 8.281 -5.606 1.00 93.44 94 THR A CA 1
ATOM 693 C C . THR A 1 94 ? 13.463 8.826 -4.261 1.00 93.44 94 THR A C 1
ATOM 695 O O . THR A 1 94 ? 12.453 8.380 -3.713 1.00 93.44 94 THR A O 1
ATOM 698 N N . PHE A 1 95 ? 14.136 9.857 -3.743 1.00 93.75 95 PHE A N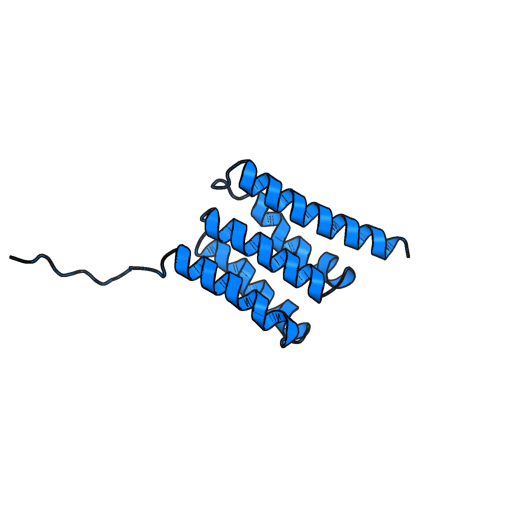 1
ATOM 699 C CA . PHE A 1 95 ? 13.710 10.536 -2.514 1.00 93.75 95 PHE A CA 1
ATOM 700 C C . PHE A 1 95 ? 12.258 11.042 -2.584 1.00 93.75 95 PHE A C 1
ATOM 702 O O . PHE A 1 95 ? 11.526 10.971 -1.600 1.00 93.75 95 PHE A O 1
ATOM 709 N N . GLU A 1 96 ? 11.818 11.517 -3.752 1.00 94.25 96 GLU A N 1
ATOM 710 C CA . GLU A 1 96 ? 10.438 11.960 -3.973 1.00 94.25 96 GLU A CA 1
ATOM 711 C C . GLU A 1 96 ? 9.442 10.796 -3.864 1.00 94.25 96 GLU A C 1
ATOM 713 O O . GLU A 1 96 ? 8.436 10.905 -3.159 1.00 94.25 96 GLU A O 1
ATOM 718 N N . GLN A 1 97 ? 9.741 9.661 -4.504 1.00 92.81 97 GLN A N 1
ATOM 719 C CA . GLN A 1 97 ? 8.896 8.466 -4.434 1.00 92.81 97 GLN A CA 1
ATOM 720 C C . GLN A 1 97 ? 8.849 7.900 -3.010 1.00 92.81 97 GLN A C 1
ATOM 722 O O . GLN A 1 97 ? 7.772 7.565 -2.514 1.00 92.81 97 GLN A O 1
ATOM 727 N N . TRP A 1 98 ? 9.993 7.854 -2.326 1.00 96.12 98 TRP A N 1
ATOM 728 C CA . TRP A 1 98 ? 10.075 7.432 -0.931 1.00 96.12 98 TRP A CA 1
ATOM 729 C C . TRP A 1 98 ? 9.252 8.343 -0.012 1.00 96.12 98 TRP A C 1
ATOM 731 O O . TRP A 1 98 ? 8.440 7.849 0.769 1.00 96.12 98 TRP A O 1
ATOM 741 N N . ASN A 1 99 ? 9.383 9.670 -0.145 1.00 96.88 99 ASN A N 1
ATOM 742 C CA . ASN A 1 99 ? 8.609 10.629 0.650 1.00 96.88 99 ASN A CA 1
ATOM 743 C C . ASN A 1 99 ? 7.106 10.467 0.438 1.00 96.88 99 ASN A C 1
ATOM 745 O O . ASN A 1 99 ? 6.334 10.595 1.389 1.00 96.88 99 ASN A O 1
ATOM 749 N N . ARG A 1 100 ? 6.684 10.166 -0.792 1.00 96.44 100 ARG A N 1
ATOM 750 C CA . ARG A 1 100 ? 5.277 9.904 -1.090 1.00 96.44 100 ARG A CA 1
ATOM 751 C C . ARG A 1 100 ? 4.767 8.658 -0.365 1.00 96.44 100 ARG A C 1
ATOM 753 O O . ARG A 1 100 ? 3.720 8.725 0.273 1.00 96.44 100 ARG A O 1
ATOM 760 N N . ILE A 1 101 ? 5.518 7.556 -0.403 1.00 96.75 101 ILE A N 1
ATOM 761 C CA . ILE A 1 101 ? 5.173 6.321 0.324 1.00 96.75 101 ILE A CA 1
ATOM 762 C C . ILE A 1 101 ? 5.153 6.573 1.839 1.00 96.75 101 ILE A C 1
ATOM 764 O O . ILE A 1 101 ? 4.225 6.146 2.525 1.00 96.75 101 ILE A O 1
ATOM 768 N N . ASN A 1 102 ? 6.126 7.323 2.360 1.00 97.75 102 ASN A N 1
ATOM 769 C CA . ASN A 1 102 ? 6.165 7.716 3.767 1.00 97.75 102 ASN A CA 1
ATOM 770 C C . ASN A 1 102 ? 4.933 8.546 4.173 1.00 97.75 102 ASN A C 1
ATOM 772 O O . ASN A 1 102 ? 4.358 8.318 5.238 1.00 97.75 102 ASN A O 1
ATOM 776 N N . GLY A 1 103 ? 4.495 9.476 3.319 1.00 98.12 103 GLY A N 1
ATOM 777 C CA . GLY A 1 103 ? 3.273 10.257 3.530 1.00 98.12 103 GLY A CA 1
ATOM 778 C C . GLY A 1 103 ? 2.025 9.375 3.610 1.00 98.12 103 GLY A C 1
ATOM 779 O O . GLY A 1 103 ? 1.231 9.526 4.537 1.00 98.12 103 GLY A O 1
ATOM 780 N N . ILE A 1 104 ? 1.904 8.399 2.705 1.00 97.75 104 ILE A N 1
ATOM 781 C CA . ILE A 1 104 ? 0.817 7.408 2.709 1.00 97.75 104 ILE A CA 1
ATOM 782 C C . ILE A 1 104 ? 0.806 6.619 4.026 1.00 97.75 104 ILE A C 1
ATOM 784 O O . ILE A 1 104 ? -0.228 6.518 4.688 1.00 97.75 104 ILE A O 1
ATOM 788 N N . ILE A 1 105 ? 1.960 6.091 4.444 1.00 98.06 105 ILE A N 1
ATOM 789 C CA . ILE A 1 105 ? 2.081 5.305 5.680 1.00 98.06 105 ILE A CA 1
ATOM 790 C C . ILE A 1 105 ? 1.748 6.155 6.907 1.00 98.06 105 ILE A C 1
ATOM 792 O O . ILE A 1 105 ? 0.994 5.707 7.770 1.00 98.06 105 ILE A O 1
ATOM 796 N N . THR A 1 106 ? 2.245 7.390 6.964 1.00 98.00 106 THR A N 1
ATOM 797 C CA . THR A 1 106 ? 1.944 8.327 8.056 1.00 98.00 106 THR A CA 1
ATOM 798 C C . THR A 1 106 ? 0.439 8.587 8.142 1.00 98.00 106 THR A C 1
ATOM 800 O O . THR A 1 106 ? -0.151 8.410 9.205 1.00 98.00 106 THR A O 1
ATOM 803 N N . GLY A 1 107 ? -0.223 8.861 7.012 1.00 97.44 107 GLY A N 1
ATOM 804 C CA . GLY A 1 107 ? -1.676 9.060 6.974 1.00 97.44 107 GLY A CA 1
ATOM 805 C C . GLY A 1 107 ? -2.482 7.826 7.404 1.00 97.44 107 GLY A C 1
ATOM 806 O O . GLY A 1 107 ? -3.542 7.949 8.028 1.00 97.44 107 GLY A O 1
ATOM 807 N N . MET A 1 108 ? -1.988 6.615 7.124 1.00 97.75 108 MET A N 1
ATOM 808 C CA . MET A 1 108 ? -2.580 5.382 7.654 1.00 97.75 108 MET A CA 1
ATOM 809 C C . MET A 1 108 ? -2.404 5.266 9.171 1.00 97.75 108 MET A C 1
ATOM 811 O O . MET A 1 108 ? -3.361 4.913 9.863 1.00 97.75 108 MET A O 1
ATOM 815 N N . VAL A 1 109 ? -1.208 5.555 9.689 1.00 97.38 109 VAL A N 1
ATOM 816 C CA . VAL A 1 109 ? -0.906 5.508 11.128 1.00 97.38 109 VAL A CA 1
ATOM 817 C C . VAL A 1 109 ? -1.766 6.513 11.890 1.00 97.38 109 VAL A C 1
ATOM 819 O O . VAL A 1 109 ? -2.417 6.123 12.859 1.00 97.38 109 VAL A O 1
ATOM 822 N N . ASP A 1 110 ? -1.867 7.754 11.418 1.00 96.62 110 ASP A N 1
ATOM 823 C CA . ASP A 1 110 ? -2.684 8.800 12.046 1.00 96.62 110 ASP A CA 1
ATOM 824 C C . ASP A 1 110 ? -4.156 8.383 12.1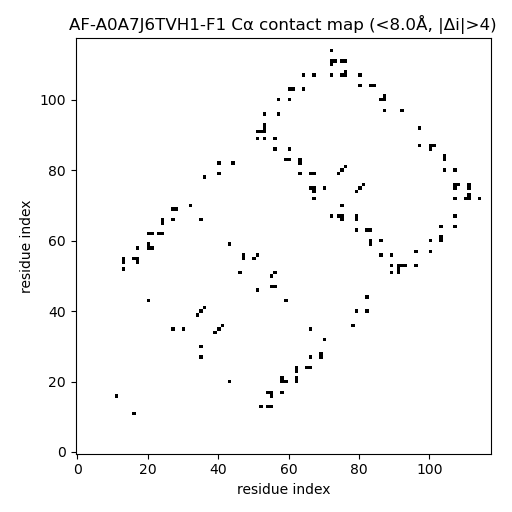55 1.00 96.62 110 ASP A C 1
ATOM 826 O O . ASP A 1 110 ? -4.810 8.579 13.185 1.00 96.62 110 ASP A O 1
ATOM 830 N N . ARG A 1 111 ? -4.679 7.723 11.115 1.00 93.88 111 ARG A N 1
ATOM 831 C CA . ARG A 1 111 ? -6.041 7.173 11.106 1.00 93.88 111 ARG A CA 1
ATOM 832 C C . ARG A 1 111 ? -6.226 6.059 12.136 1.00 93.88 111 ARG A C 1
ATOM 834 O O . ARG A 1 111 ? -7.278 5.984 12.772 1.00 93.88 111 ARG A O 1
ATOM 841 N N . VAL A 1 112 ? -5.226 5.193 12.298 1.00 96.06 112 VAL A N 1
ATOM 842 C CA . VAL A 1 112 ? -5.232 4.117 13.302 1.00 96.06 112 VAL A CA 1
ATOM 843 C C . VAL A 1 112 ? -5.179 4.691 14.717 1.00 96.06 112 VAL A C 1
ATOM 845 O O . VAL A 1 112 ? -5.958 4.262 15.570 1.00 96.06 112 VAL A O 1
ATOM 848 N N . VAL A 1 113 ? -4.312 5.675 14.960 1.00 95.88 113 VAL A N 1
ATOM 849 C CA . VAL A 1 113 ? -4.198 6.370 16.251 1.00 95.88 113 VAL A CA 1
ATOM 850 C C . VAL A 1 113 ? -5.522 7.048 16.604 1.00 95.88 113 VAL A C 1
ATOM 852 O O . VAL A 1 113 ? -6.094 6.758 17.652 1.00 95.88 113 VAL A O 1
ATOM 855 N N . SER A 1 114 ? -6.082 7.824 15.673 1.00 93.56 114 SER A N 1
ATOM 856 C CA . SER A 1 114 ? -7.364 8.524 15.851 1.00 93.56 114 SER A CA 1
ATOM 857 C C . SER A 1 114 ? -8.546 7.587 16.124 1.00 93.56 114 SER A C 1
ATOM 859 O O . SER A 1 114 ? -9.551 8.000 16.696 1.00 93.56 114 SER A O 1
ATOM 861 N N . TRP A 1 115 ? -8.47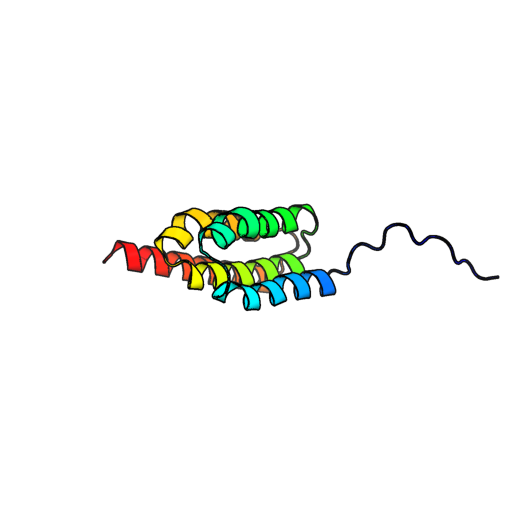8 6.334 15.663 1.00 93.62 115 TRP A N 1
ATOM 862 C CA . TRP A 1 115 ? -9.489 5.317 15.955 1.00 93.62 115 TRP A CA 1
ATOM 863 C C . TRP A 1 115 ? -9.302 4.686 17.337 1.00 93.62 115 TRP A C 1
ATOM 865 O O . TRP A 1 115 ? -10.292 4.351 17.974 1.00 93.62 115 TRP A O 1
ATOM 875 N N . ARG A 1 116 ? -8.058 4.535 17.809 1.00 87.62 116 ARG A N 1
ATOM 876 C CA . ARG A 1 116 ? -7.746 3.969 19.132 1.00 87.62 116 ARG A CA 1
ATOM 877 C C . ARG A 1 116 ? -8.124 4.905 20.283 1.00 87.62 116 ARG A C 1
ATOM 879 O O . ARG A 1 116 ? -8.383 4.433 21.383 1.00 87.62 116 ARG A O 1
ATOM 886 N N . GLU A 1 117 ? -8.097 6.210 20.040 1.00 86.62 117 GLU A N 1
ATOM 887 C CA . GLU A 1 117 ? -8.424 7.248 21.027 1.00 86.62 117 GLU A CA 1
ATOM 888 C C . GLU A 1 117 ? -9.937 7.491 21.194 1.00 86.62 117 GLU A C 1
ATOM 890 O O . GLU A 1 117 ? -10.333 8.280 22.052 1.00 86.62 117 GLU A O 1
ATOM 895 N N . LYS A 1 118 ? -10.776 6.824 20.390 1.00 69.12 118 LYS A N 1
ATOM 896 C CA . LYS A 1 118 ? -12.245 6.859 20.462 1.00 69.12 118 LYS A CA 1
ATOM 897 C C . LY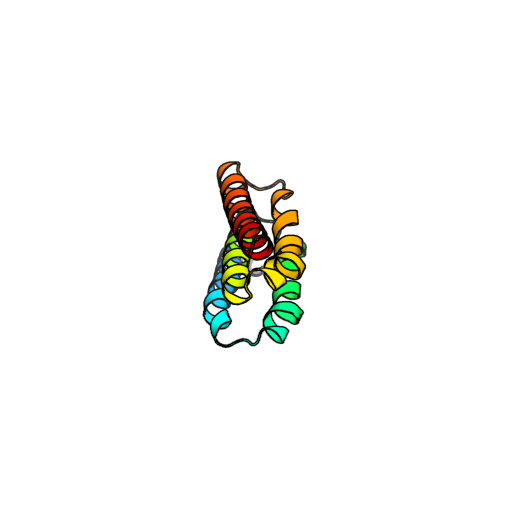S A 1 118 ? -12.791 5.640 21.194 1.00 69.12 118 LYS A C 1
ATOM 899 O O . LYS A 1 118 ? -13.795 5.820 21.915 1.00 69.12 118 LYS A O 1
#

Secondary structure (DSSP, 8-state):
-------S--PPPHHHHHHHHHHHHHHGGGS-HHHIIIIIHHHHHHHHHH---HHHHHHHHHHHHHHHHHH-HHHIIIIIHHHHGGGGG-TT--HHHHHHHHHHHHHHHHHHHHHHT-

pLDDT: mean 88.53, std 14.93, range [38.12, 98.12]

Sequence (118 aa):
MLKMMTDASEGVPTRIRCLIINCMQEMLPVLDNTTVVGPLLKALTETTTTDSSSQVVAALGEIYEKISENLGAKLTATKVLPCVTPLMANEDLTFEQWNRINGIITGMVDRVVSWREK

Solvent-accessible surface area (backbone atoms only — not comparable to full-atom values): 6947 Å² total; per-residue (Å²): 134,85,84,77,85,81,98,78,76,88,63,82,53,68,70,57,53,33,49,53,52,57,54,51,56,76,47,51,89,79,51,54,70,67,53,46,66,47,62,47,49,48,55,61,56,52,42,51,80,80,43,65,48,42,67,43,51,51,42,49,42,55,43,48,48,53,50,31,67,74,62,32,44,74,44,22,64,75,55,43,49,74,60,52,57,63,59,73,72,50,84,66,46,50,72,68,56,40,51,52,46,49,50,51,52,48,57,51,49,53,46,33,52,64,54,72,78,106

Nearest PDB structures (foldseek):
  5cwj-assembly1_A  TM=5.326E-01  e=3.407E-01  synthetic construct
  8fbk-assembly1_A  TM=4.349E-01  e=1.403E-01  synthetic construct
  6w2r-assembly4_D  TM=6.214E-01  e=4.173E+00  synthetic construct
  6z2w-assembly1_E  TM=6.510E-01  e=3.961E+00  Saccharomyces cerevisiae S288C

InterPro domains:
  IPR011989 Armadillo-like helical [G3DSA:1.25.10.10] (1-97)
  IPR051177 Catalytically Inactive Kinase-Related Protein [PTHR12984] (16-114)